Protein AF-A0A838V660-F1 (afdb_monomer_lite)

pLDDT: mean 83.89, std 18.85, range [39.12, 98.75]

Secondary structure (DSSP, 8-state):
--SSHHHHHHHHHGGGS----SSS--PPPTTEEEEEEE-HHHHHHHHHHHHHS--STTTEEEEEEEPPPSEETTEE-HHHHHHHHHHHHT-TTEEEEEE-SSSTHHHHHHHHHTTT-EEEE-S-HHHHHHHHHHHHHH--SS-HHHHHHHHH-

Sequence (153 aa):
MARAAALLALALLAAAVVVGGCGEDEGVSAGATVRVYVGASLCAGAKAELGASKSAGDEVRVRPVCLAETETGGRLDLATVGVNARRASEDSSSIAYVEAAGTANRFARPIVEEADIAFVKSSSGGAAMRQVLNAVAEAGSGSLRTSVRDTLE

Foldseek 3Di:
DPVVVVVVVVVVVVVPPDDPDPDDQLFQAFPEEAEEEEEQVAQVQLVVLCVVDPALDSGYHYDYDYAYHQADPNDGDLVSLVVSLVVLLPDPRYQEYEYEPDPSCVNSVVSNVVSLHAYHYDPHNNVSSVLQSVQQSPDDRHNSSNSSNVSRD

Structure (mmCIF, N/CA/C/O backbone):
data_AF-A0A838V660-F1
#
_entry.id   AF-A0A838V660-F1
#
loop_
_atom_site.group_PDB
_atom_site.id
_atom_site.type_symbol
_atom_site.label_atom_id
_atom_site.label_alt_id
_atom_site.label_comp_id
_atom_site.label_asym_id
_atom_site.label_entity_id
_atom_site.label_seq_id
_atom_site.pdbx_PDB_ins_code
_atom_site.Cartn_x
_atom_site.Cartn_y
_atom_site.Cartn_z
_atom_site.occupancy
_atom_site.B_iso_or_equiv
_atom_site.auth_seq_id
_atom_site.auth_comp_id
_atom_site.auth_asym_id
_atom_site.auth_atom_id
_atom_site.pdbx_PDB_model_num
ATOM 1 N N . MET A 1 1 ? 35.154 -52.848 -31.566 1.00 53.56 1 MET A N 1
ATOM 2 C CA . MET A 1 1 ? 34.878 -51.429 -31.891 1.00 53.56 1 MET A CA 1
ATOM 3 C C . MET A 1 1 ? 33.422 -51.036 -31.576 1.00 53.56 1 MET A C 1
ATOM 5 O O . MET A 1 1 ? 32.816 -50.310 -32.340 1.00 53.56 1 MET A O 1
ATOM 9 N N . ALA A 1 2 ? 32.847 -51.487 -30.450 1.00 51.12 2 ALA A N 1
ATOM 10 C CA . ALA A 1 2 ? 31.451 -51.183 -30.076 1.00 51.12 2 ALA A CA 1
ATOM 11 C C . ALA A 1 2 ? 31.324 -50.399 -28.753 1.00 51.12 2 ALA A C 1
ATOM 13 O O . ALA A 1 2 ? 30.233 -50.017 -28.356 1.00 51.12 2 ALA A O 1
ATOM 14 N N . ARG A 1 3 ? 32.444 -50.138 -28.062 1.00 46.41 3 ARG A N 1
ATOM 15 C CA . ARG A 1 3 ? 32.464 -49.423 -26.772 1.00 46.41 3 ARG A CA 1
ATOM 16 C C . ARG A 1 3 ? 32.693 -47.912 -26.898 1.00 46.41 3 ARG A C 1
ATOM 18 O O . ARG A 1 3 ? 32.434 -47.191 -25.948 1.00 46.41 3 ARG A O 1
ATOM 25 N N . ALA A 1 4 ? 33.133 -47.433 -28.063 1.00 46.44 4 ALA A N 1
ATOM 26 C CA . ALA A 1 4 ? 33.387 -46.009 -28.298 1.00 46.44 4 ALA A CA 1
ATOM 27 C C . ALA A 1 4 ? 32.117 -45.219 -28.676 1.00 46.44 4 ALA A C 1
ATOM 29 O O . ALA A 1 4 ? 32.047 -44.023 -28.427 1.00 46.44 4 ALA A O 1
ATOM 30 N N . ALA A 1 5 ? 31.093 -45.884 -29.225 1.00 46.47 5 ALA A N 1
ATOM 31 C CA . ALA A 1 5 ? 29.852 -45.226 -29.643 1.00 46.47 5 ALA A CA 1
ATOM 32 C C . ALA A 1 5 ? 28.901 -44.918 -28.469 1.00 46.47 5 ALA A C 1
ATOM 34 O O . ALA A 1 5 ? 28.131 -43.964 -28.533 1.00 46.47 5 ALA A O 1
ATOM 35 N N . ALA A 1 6 ? 28.977 -45.687 -27.377 1.00 46.03 6 ALA A N 1
ATOM 36 C CA . ALA A 1 6 ? 28.091 -45.512 -26.224 1.00 46.03 6 ALA A CA 1
ATOM 37 C C . ALA A 1 6 ? 28.424 -44.260 -25.389 1.00 46.03 6 ALA A C 1
ATOM 39 O O . ALA A 1 6 ? 27.531 -43.658 -24.801 1.00 46.03 6 ALA A O 1
ATOM 40 N N . LEU A 1 7 ? 29.693 -43.837 -25.366 1.00 45.56 7 LEU A N 1
ATOM 41 C CA . LEU A 1 7 ? 30.129 -42.667 -24.594 1.00 45.56 7 LEU A CA 1
ATOM 42 C C . LEU A 1 7 ? 29.819 -41.337 -25.298 1.00 45.56 7 LEU A C 1
ATOM 44 O O . LEU A 1 7 ? 29.615 -40.331 -24.625 1.00 45.56 7 LEU A O 1
ATOM 48 N N . LEU A 1 8 ? 29.713 -41.329 -26.632 1.00 46.62 8 LEU A N 1
ATOM 49 C CA . LEU A 1 8 ? 29.346 -40.125 -27.387 1.00 46.62 8 LEU A CA 1
ATOM 50 C C . LEU A 1 8 ? 27.840 -39.822 -27.327 1.00 46.62 8 LEU A C 1
ATOM 52 O O . LEU A 1 8 ? 27.453 -38.657 -27.323 1.00 46.62 8 LEU A O 1
ATOM 56 N N . ALA A 1 9 ? 26.992 -40.849 -27.223 1.00 47.66 9 ALA A N 1
ATOM 57 C CA . ALA A 1 9 ? 25.545 -40.661 -27.099 1.00 47.66 9 ALA A CA 1
ATOM 58 C C . ALA A 1 9 ? 25.139 -40.092 -25.725 1.00 47.66 9 ALA A C 1
ATOM 60 O O . ALA A 1 9 ? 24.198 -39.306 -25.640 1.00 47.66 9 ALA A O 1
ATOM 61 N N . LEU A 1 10 ? 25.874 -40.431 -24.657 1.00 45.88 10 LEU A N 1
ATOM 62 C CA . LEU A 1 10 ? 25.600 -39.917 -23.310 1.00 45.88 10 LEU A CA 1
ATOM 63 C C . LEU A 1 10 ? 26.037 -38.451 -23.134 1.00 45.88 10 LEU A C 1
ATOM 65 O O . LEU A 1 10 ? 25.401 -37.706 -22.394 1.00 45.88 10 LEU A O 1
ATOM 69 N N . ALA A 1 11 ? 27.079 -38.016 -23.852 1.00 50.22 11 ALA A N 1
ATOM 70 C CA . ALA A 1 11 ? 27.544 -36.628 -23.832 1.00 50.22 11 ALA A CA 1
ATOM 71 C C . ALA A 1 11 ? 26.588 -35.666 -24.567 1.00 50.22 11 ALA A C 1
ATOM 73 O O . ALA A 1 11 ? 26.451 -34.514 -24.166 1.00 50.22 11 ALA A O 1
ATOM 74 N N . LEU A 1 12 ? 25.881 -36.142 -25.599 1.00 46.62 12 LEU A N 1
ATOM 75 C CA . LEU A 1 12 ? 24.895 -35.340 -26.334 1.00 46.62 12 LEU A CA 1
ATOM 76 C C . LEU A 1 12 ? 23.561 -35.180 -25.586 1.00 46.62 12 LEU A C 1
ATOM 78 O O . LEU A 1 12 ? 22.895 -34.166 -25.774 1.00 46.62 12 LEU A O 1
ATOM 82 N N . LEU A 1 13 ? 23.184 -36.113 -24.699 1.00 45.00 13 LEU A N 1
ATOM 83 C CA . LEU A 1 13 ? 21.981 -35.961 -23.863 1.00 45.00 13 LEU A CA 1
ATOM 84 C C . LEU A 1 13 ? 22.177 -35.038 -22.648 1.00 45.00 13 LEU A C 1
ATOM 86 O O . LEU A 1 13 ? 21.198 -34.492 -22.146 1.00 45.00 13 LEU A O 1
ATOM 90 N N . ALA A 1 14 ? 23.413 -34.819 -22.192 1.00 47.59 14 ALA A N 1
ATOM 91 C CA . ALA A 1 14 ? 23.701 -33.883 -21.099 1.00 47.59 14 ALA A CA 1
ATOM 92 C C . ALA A 1 14 ? 23.695 -32.405 -21.544 1.00 47.59 14 ALA A C 1
ATOM 94 O O . ALA A 1 14 ? 23.638 -31.513 -20.702 1.00 47.59 14 ALA A O 1
ATOM 95 N N . ALA A 1 15 ? 23.710 -32.131 -22.853 1.00 45.84 15 ALA A N 1
ATOM 96 C CA . ALA A 1 15 ? 23.709 -30.772 -23.400 1.00 45.84 15 ALA A CA 1
ATOM 97 C C . ALA A 1 15 ? 22.306 -30.136 -23.511 1.00 45.84 15 ALA A C 1
ATOM 99 O O . ALA A 1 15 ? 22.198 -28.978 -23.900 1.00 45.84 15 ALA A O 1
ATOM 100 N N . ALA A 1 16 ? 21.233 -30.859 -23.167 1.00 47.75 16 ALA A N 1
ATOM 101 C CA . ALA A 1 16 ? 19.857 -30.353 -23.240 1.00 47.75 16 ALA A CA 1
ATOM 102 C C . ALA A 1 16 ? 19.324 -29.765 -21.915 1.00 47.75 16 ALA A C 1
ATOM 104 O O . ALA A 1 16 ? 18.144 -29.437 -21.827 1.00 47.75 16 ALA A O 1
ATOM 105 N N . VAL A 1 17 ? 20.167 -29.621 -20.883 1.00 51.72 17 VAL A N 1
ATOM 106 C CA . VAL A 1 17 ? 19.776 -29.076 -19.565 1.00 51.72 17 VAL A CA 1
ATOM 107 C C . VAL A 1 17 ? 20.438 -27.716 -19.310 1.00 51.72 17 VAL A C 1
ATOM 109 O O . VAL A 1 17 ? 21.016 -27.476 -18.261 1.00 51.72 17 VAL A O 1
ATOM 112 N N . VAL A 1 18 ? 20.406 -26.825 -20.300 1.00 52.84 18 VAL A N 1
ATOM 113 C CA . VAL A 1 18 ? 20.762 -25.398 -20.184 1.00 52.84 18 VAL A CA 1
ATOM 114 C C . VAL A 1 18 ? 19.959 -24.730 -21.314 1.00 52.84 18 VAL A C 1
ATOM 116 O O . VAL A 1 18 ? 20.223 -25.009 -22.473 1.00 52.84 18 VAL A O 1
ATOM 119 N N . VAL A 1 19 ? 18.846 -24.019 -21.130 1.00 48.81 19 VAL A N 1
ATOM 120 C CA . VAL A 1 19 ? 18.625 -22.794 -20.359 1.00 48.81 19 VAL A CA 1
ATOM 121 C C . VAL A 1 19 ? 17.140 -22.757 -19.974 1.00 48.81 19 VAL A C 1
ATOM 123 O O . VAL A 1 19 ? 16.266 -22.517 -20.802 1.00 48.81 19 VAL A O 1
ATOM 126 N N . GLY A 1 20 ? 16.856 -23.006 -18.706 1.00 44.19 20 GLY A N 1
ATOM 127 C CA . GLY A 1 20 ? 15.604 -22.636 -18.055 1.00 44.19 20 GLY A CA 1
ATOM 128 C C . GLY A 1 20 ? 15.972 -21.958 -16.749 1.00 44.19 20 GLY A C 1
ATOM 129 O O . GLY A 1 20 ? 15.617 -22.449 -15.683 1.00 44.19 20 GLY A O 1
ATOM 130 N N . GLY A 1 21 ? 16.813 -20.924 -16.839 1.00 39.12 21 GLY A N 1
ATOM 131 C CA . GLY A 1 21 ? 17.181 -20.098 -15.700 1.00 39.12 21 GLY A CA 1
ATOM 132 C C . GLY A 1 21 ? 15.936 -19.381 -15.198 1.00 39.12 21 GLY A C 1
ATOM 133 O O . GLY A 1 21 ? 15.535 -18.358 -15.740 1.00 39.12 21 GLY A O 1
ATOM 134 N N . CYS A 1 22 ? 15.288 -19.956 -14.188 1.00 56.78 22 CYS A N 1
ATOM 135 C CA . CYS A 1 22 ? 14.448 -19.201 -13.278 1.00 56.78 22 CYS A CA 1
ATOM 136 C C . CYS A 1 22 ? 15.375 -18.288 -12.474 1.00 56.78 22 CYS A C 1
ATOM 138 O O . CYS A 1 22 ? 15.999 -18.744 -11.521 1.00 56.78 22 CYS A O 1
ATOM 140 N N . GLY A 1 23 ? 15.459 -17.025 -12.880 1.00 51.97 23 GLY A N 1
ATOM 141 C CA . GLY A 1 23 ? 16.180 -15.989 -12.150 1.00 51.97 23 GLY A CA 1
ATOM 142 C C . GLY A 1 23 ? 17.396 -15.506 -12.913 1.00 51.97 23 GLY A C 1
ATOM 143 O O . GLY A 1 23 ? 18.441 -16.123 -12.825 1.00 51.97 23 GLY A O 1
ATOM 144 N N . GLU A 1 24 ? 17.212 -14.432 -13.673 1.00 47.50 24 GLU A N 1
ATOM 145 C CA . GLU A 1 24 ? 18.213 -13.417 -14.042 1.00 47.50 24 GLU A CA 1
ATOM 146 C C . GLU A 1 24 ? 17.545 -12.501 -15.072 1.00 47.50 24 GLU A C 1
ATOM 148 O O . GLU A 1 24 ? 17.931 -12.470 -16.224 1.00 47.50 24 GLU A O 1
ATOM 153 N N . ASP A 1 25 ? 16.443 -11.867 -14.664 1.00 46.12 25 ASP A N 1
ATOM 154 C CA . ASP A 1 25 ? 15.802 -10.718 -15.318 1.00 46.12 25 ASP A CA 1
ATOM 155 C C . ASP A 1 25 ? 14.621 -10.320 -14.414 1.00 46.12 25 ASP A C 1
ATOM 157 O O . ASP A 1 25 ? 13.451 -10.490 -14.750 1.00 46.12 25 ASP A O 1
ATOM 161 N N . GLU A 1 26 ? 14.901 -9.823 -13.204 1.00 53.16 26 GLU A N 1
ATOM 162 C CA . GLU A 1 26 ? 13.863 -9.234 -12.334 1.00 53.16 26 GLU A CA 1
ATOM 163 C C . GLU A 1 26 ? 13.451 -7.828 -12.813 1.00 53.16 26 GLU A C 1
ATOM 165 O O . GLU A 1 26 ? 13.052 -6.975 -12.026 1.00 53.16 26 GLU A O 1
ATOM 170 N N . GLY A 1 27 ? 13.560 -7.574 -14.118 1.00 54.44 27 GLY A N 1
ATOM 171 C CA . GLY A 1 27 ? 13.070 -6.366 -14.755 1.00 54.44 27 GLY A CA 1
ATOM 172 C C . GLY A 1 27 ? 11.562 -6.464 -14.952 1.00 54.44 27 GLY A C 1
ATOM 173 O O . GLY A 1 27 ? 11.035 -7.443 -15.487 1.00 54.44 27 GLY A O 1
ATOM 174 N N . VAL A 1 28 ? 10.836 -5.434 -14.532 1.00 59.38 28 VAL A N 1
ATOM 175 C CA . VAL A 1 28 ? 9.403 -5.346 -14.801 1.00 59.38 28 VAL A CA 1
ATOM 176 C C . VAL A 1 28 ? 9.204 -5.095 -16.291 1.00 59.38 28 VAL A C 1
ATOM 178 O O . VAL A 1 28 ? 9.668 -4.095 -16.827 1.00 59.38 28 VAL A O 1
ATOM 181 N N . SER A 1 29 ? 8.519 -6.011 -16.982 1.00 63.19 29 SER A N 1
ATOM 182 C CA . SER A 1 29 ? 8.224 -5.832 -18.406 1.00 63.19 29 SER A CA 1
ATOM 183 C C . SER A 1 29 ? 7.441 -4.539 -18.630 1.00 63.19 29 SER A C 1
ATOM 185 O O . SER A 1 29 ? 6.455 -4.289 -17.935 1.00 63.19 29 SER A O 1
ATOM 187 N N . ALA A 1 30 ? 7.832 -3.758 -19.637 1.00 66.25 30 ALA A N 1
ATOM 188 C CA . ALA A 1 30 ? 7.114 -2.547 -20.010 1.00 66.25 30 ALA A CA 1
ATOM 189 C C . ALA A 1 30 ? 5.603 -2.818 -20.177 1.00 66.25 30 ALA A C 1
ATOM 191 O O . ALA A 1 30 ? 5.179 -3.745 -20.870 1.00 66.25 30 ALA A O 1
ATOM 192 N N . GLY A 1 31 ? 4.780 -2.010 -19.513 1.00 74.12 31 GLY A N 1
ATOM 193 C CA . GLY A 1 31 ? 3.327 -2.137 -19.445 1.00 74.12 31 GLY A CA 1
ATOM 194 C C . GLY A 1 31 ? 2.798 -3.051 -18.333 1.00 74.12 31 GLY A C 1
ATOM 195 O O . GLY A 1 31 ? 1.572 -3.176 -18.210 1.00 74.12 31 GLY A O 1
ATOM 196 N N . ALA A 1 32 ? 3.659 -3.666 -17.515 1.00 85.00 32 ALA A N 1
ATOM 197 C CA . ALA A 1 32 ? 3.224 -4.496 -16.397 1.00 85.00 32 ALA A CA 1
ATOM 198 C C . ALA A 1 32 ? 2.369 -3.694 -15.416 1.00 85.00 32 ALA A C 1
ATOM 200 O O . ALA A 1 32 ? 2.566 -2.501 -15.195 1.00 85.00 32 ALA A O 1
ATOM 201 N N . THR A 1 33 ? 1.382 -4.362 -14.827 1.00 90.69 33 THR A N 1
ATOM 202 C CA . THR A 1 33 ? 0.521 -3.750 -13.819 1.00 90.69 33 THR A CA 1
ATOM 203 C C . THR A 1 33 ? 0.978 -4.176 -12.437 1.00 90.69 33 THR A C 1
ATOM 205 O O . THR A 1 33 ? 0.974 -5.368 -12.140 1.00 90.69 33 THR A O 1
ATOM 208 N N . VAL A 1 34 ? 1.294 -3.202 -11.592 1.00 93.50 34 VAL A N 1
ATOM 209 C CA . VAL A 1 34 ? 1.609 -3.406 -10.175 1.00 93.50 34 VAL A CA 1
ATOM 210 C C . VAL A 1 34 ? 0.510 -2.843 -9.293 1.00 93.50 34 VAL A C 1
ATOM 212 O O . VAL A 1 34 ? -0.242 -1.942 -9.685 1.00 93.50 34 VAL A O 1
ATOM 215 N N . ARG A 1 35 ? 0.380 -3.405 -8.096 1.00 97.25 35 ARG A N 1
ATOM 216 C CA . ARG A 1 35 ? -0.707 -3.104 -7.173 1.00 97.25 35 ARG A CA 1
ATOM 217 C C . ARG A 1 35 ? -0.195 -2.461 -5.900 1.00 97.25 35 ARG A C 1
ATOM 219 O O . ARG A 1 35 ? 0.824 -2.849 -5.338 1.00 97.25 35 ARG A O 1
ATOM 226 N N . VAL A 1 36 ? -0.974 -1.490 -5.445 1.00 98.00 36 VAL A N 1
ATOM 227 C CA . VAL A 1 36 ? -0.817 -0.840 -4.147 1.00 98.00 36 VAL A CA 1
ATOM 228 C C . VAL A 1 36 ? -2.078 -1.133 -3.359 1.00 98.00 36 VAL A C 1
ATOM 230 O O . VAL A 1 36 ? -3.168 -0.724 -3.761 1.00 98.00 36 VAL A O 1
ATOM 233 N N . TYR A 1 37 ? -1.957 -1.866 -2.263 1.00 98.62 37 TYR A N 1
ATOM 234 C CA . TYR A 1 37 ? -3.086 -2.154 -1.387 1.00 98.62 37 TYR A CA 1
ATOM 235 C C . TYR A 1 37 ? -3.280 -0.978 -0.436 1.00 98.62 37 TYR A C 1
ATOM 237 O O . TYR A 1 37 ? -2.336 -0.565 0.222 1.00 98.62 37 TYR A O 1
ATOM 245 N N . VAL A 1 38 ? -4.474 -0.389 -0.409 1.00 98.75 38 VAL A N 1
ATOM 246 C CA . VAL A 1 38 ? -4.732 0.871 0.302 1.00 98.75 38 VAL A CA 1
ATOM 247 C C . VAL A 1 38 ? -5.898 0.693 1.263 1.00 98.75 38 VAL A C 1
ATOM 249 O O . VAL A 1 38 ? -6.989 0.305 0.836 1.00 98.75 38 VAL A O 1
ATOM 252 N N . GLY A 1 39 ? -5.681 1.024 2.537 1.00 98.00 39 GLY A N 1
ATOM 253 C CA . GLY A 1 39 ? -6.717 1.084 3.566 1.00 98.00 39 GLY A CA 1
ATOM 254 C C . GLY A 1 39 ? -7.938 1.880 3.095 1.00 98.00 39 GLY A C 1
ATOM 255 O O . GLY A 1 39 ? -7.812 2.877 2.374 1.00 98.00 39 GLY A O 1
ATOM 256 N N . ALA A 1 40 ? -9.134 1.424 3.465 1.00 96.88 40 ALA A N 1
ATOM 257 C CA . ALA A 1 40 ? -10.399 1.943 2.937 1.00 96.88 40 ALA A CA 1
ATOM 258 C C . ALA A 1 40 ? -10.515 3.477 3.046 1.00 96.88 40 ALA A C 1
ATOM 260 O O . ALA A 1 40 ? -10.748 4.144 2.032 1.00 96.88 40 ALA A O 1
ATOM 261 N N . SER A 1 41 ? -10.243 4.036 4.228 1.00 95.75 41 SER A N 1
ATOM 262 C CA . SER A 1 41 ? -10.275 5.481 4.500 1.00 95.75 41 SER A CA 1
ATOM 263 C C . SER A 1 41 ? -9.313 6.318 3.644 1.00 95.75 41 SER A C 1
ATOM 265 O O . SER A 1 41 ? -9.568 7.497 3.392 1.00 95.75 41 SER A O 1
ATOM 267 N N . LEU A 1 42 ? -8.231 5.722 3.135 1.00 97.94 42 LEU A N 1
ATOM 268 C CA . LEU A 1 42 ? -7.233 6.392 2.297 1.00 97.94 42 LEU A CA 1
ATOM 269 C C . LEU A 1 42 ? -7.495 6.198 0.795 1.00 97.94 42 LEU A C 1
ATOM 271 O O . LEU A 1 42 ? -6.987 6.962 -0.032 1.00 97.94 42 LEU A O 1
ATOM 275 N N . CYS A 1 43 ? -8.299 5.204 0.410 1.00 98.25 43 CYS A N 1
ATOM 276 C CA . CYS A 1 43 ? -8.361 4.759 -0.979 1.00 98.25 43 CYS A CA 1
ATOM 277 C C . CYS A 1 43 ? -8.907 5.821 -1.946 1.00 98.25 43 CYS A C 1
ATOM 279 O O . CYS A 1 43 ? -8.440 5.923 -3.082 1.00 98.25 43 CYS A O 1
ATOM 281 N N . ALA A 1 44 ? -9.870 6.639 -1.512 1.00 98.12 44 ALA A N 1
ATOM 282 C CA . ALA A 1 44 ? -10.416 7.712 -2.344 1.00 98.12 44 ALA A CA 1
ATOM 283 C C . ALA A 1 44 ? -9.340 8.745 -2.721 1.00 98.12 44 ALA A C 1
ATOM 285 O O . ALA A 1 44 ? -9.194 9.082 -3.896 1.00 98.12 44 ALA A O 1
ATOM 286 N N . GLY A 1 45 ? -8.539 9.184 -1.744 1.00 98.00 45 GLY A N 1
ATOM 287 C CA . GLY A 1 45 ? -7.435 10.117 -1.973 1.00 98.00 45 GLY A CA 1
ATOM 288 C C . GLY A 1 45 ? -6.333 9.516 -2.847 1.00 98.00 45 GLY A C 1
ATOM 289 O O . GLY A 1 45 ? -5.836 10.185 -3.747 1.00 98.00 45 GLY A O 1
ATOM 290 N N . ALA A 1 46 ? -6.004 8.238 -2.641 1.00 97.75 46 ALA A N 1
ATOM 291 C CA . ALA A 1 46 ? -5.020 7.534 -3.462 1.00 97.75 46 ALA A CA 1
ATOM 292 C C . ALA A 1 46 ? -5.457 7.424 -4.934 1.00 97.75 46 ALA A C 1
ATOM 294 O O . ALA A 1 46 ? -4.667 7.676 -5.841 1.00 97.75 46 ALA A O 1
ATOM 295 N N . LYS A 1 47 ? -6.733 7.098 -5.188 1.00 97.44 47 LYS A N 1
ATOM 296 C CA . LYS A 1 47 ? -7.305 7.071 -6.545 1.00 97.44 47 LYS A CA 1
ATOM 297 C C . LYS A 1 47 ? -7.313 8.450 -7.200 1.00 97.44 47 LYS A C 1
ATOM 299 O O . LYS A 1 47 ? -7.023 8.546 -8.388 1.00 97.44 47 LYS A O 1
ATOM 304 N N . ALA A 1 48 ? -7.659 9.490 -6.440 1.00 96.81 48 ALA A N 1
ATOM 305 C CA . ALA A 1 48 ? -7.674 10.860 -6.939 1.00 96.81 48 ALA A CA 1
ATOM 306 C C . ALA A 1 48 ? -6.271 11.322 -7.353 1.00 96.81 48 ALA A C 1
ATOM 308 O O . ALA A 1 48 ? -6.117 11.858 -8.447 1.00 96.81 48 ALA A O 1
ATOM 309 N N . GLU A 1 49 ? -5.255 11.055 -6.526 1.00 96.25 49 GLU A N 1
ATOM 310 C CA . GLU A 1 49 ? -3.862 11.356 -6.873 1.00 96.25 49 GLU A CA 1
ATOM 311 C C . GLU A 1 49 ? -3.437 10.595 -8.128 1.00 96.25 49 GLU A C 1
ATOM 313 O O . GLU A 1 49 ? -2.972 11.225 -9.069 1.00 96.25 49 GLU A O 1
ATOM 318 N N . LEU A 1 50 ? -3.682 9.280 -8.204 1.00 93.56 50 LEU A N 1
ATOM 319 C CA . LEU A 1 50 ? -3.322 8.498 -9.390 1.00 93.56 50 LEU A CA 1
ATOM 320 C C . LEU A 1 50 ? -3.988 9.027 -10.673 1.00 93.56 50 LEU A C 1
ATOM 322 O O . LEU A 1 50 ? -3.372 9.006 -11.732 1.00 93.56 50 LEU A O 1
ATOM 326 N N . GLY A 1 51 ? -5.237 9.496 -10.593 1.00 92.3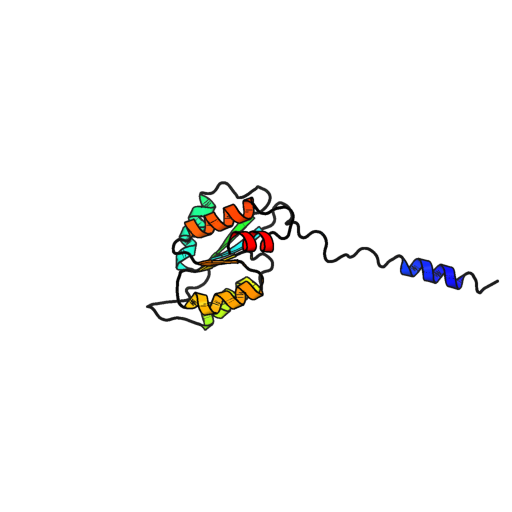8 51 GLY A N 1
ATOM 327 C CA . GLY A 1 51 ? -5.932 10.101 -11.733 1.00 92.38 51 GLY A CA 1
ATOM 328 C C . GLY A 1 51 ? -5.408 11.490 -12.118 1.00 92.38 51 GLY A C 1
ATOM 329 O O . GLY A 1 51 ? -5.546 11.890 -13.272 1.00 92.38 51 GLY A O 1
ATOM 330 N N . ALA A 1 52 ? -4.824 12.225 -11.168 1.00 90.56 52 ALA A N 1
ATOM 331 C CA . ALA A 1 52 ? -4.220 13.536 -11.398 1.00 90.56 52 ALA A CA 1
ATOM 332 C C . ALA A 1 52 ? -2.765 13.437 -11.882 1.00 90.56 52 ALA A C 1
ATOM 334 O O . ALA A 1 52 ? -2.297 14.303 -12.626 1.00 90.56 52 ALA A O 1
ATOM 335 N N . SER A 1 53 ? -2.043 12.394 -11.473 1.00 84.88 53 SER A N 1
ATOM 336 C CA . SER A 1 53 ? -0.691 12.121 -11.938 1.00 84.88 53 SER A CA 1
ATOM 337 C C . SER A 1 53 ? -0.714 11.741 -13.418 1.00 84.88 53 SER A C 1
ATOM 339 O O . SER A 1 53 ? -1.437 10.842 -13.845 1.00 84.88 53 SER A O 1
ATOM 341 N N . LYS A 1 54 ? 0.119 12.407 -14.222 1.00 67.94 54 LYS A N 1
ATOM 342 C CA . LYS A 1 54 ? 0.467 11.890 -15.549 1.00 67.94 54 LYS A CA 1
ATOM 343 C C . LYS A 1 54 ? 1.234 10.595 -15.294 1.00 67.94 54 LYS A C 1
ATOM 345 O O . LYS A 1 54 ? 2.242 10.654 -14.601 1.00 67.94 54 LYS A O 1
ATOM 350 N N . SER A 1 55 ? 0.678 9.471 -15.741 1.00 58.22 55 SER A N 1
ATOM 351 C CA . SER A 1 55 ? 1.121 8.091 -15.505 1.00 58.22 55 SER A CA 1
ATOM 352 C C . SER A 1 55 ? 2.609 7.965 -15.166 1.00 58.22 55 SER A C 1
ATOM 354 O O . SER A 1 55 ? 3.446 8.454 -15.923 1.00 58.22 55 SER A O 1
ATOM 356 N N . ALA A 1 56 ? 2.933 7.303 -14.051 1.00 57.38 56 ALA A N 1
ATOM 357 C CA . ALA A 1 56 ? 4.304 6.929 -13.713 1.00 57.38 56 ALA A CA 1
ATOM 358 C C . ALA A 1 56 ? 4.854 5.978 -14.788 1.00 57.38 56 ALA A C 1
ATOM 360 O O . ALA A 1 56 ? 4.675 4.776 -14.682 1.00 57.38 56 ALA A O 1
ATOM 361 N N . GLY A 1 57 ? 5.453 6.552 -15.835 1.00 53.34 57 GLY A N 1
ATOM 362 C CA . GLY A 1 57 ? 6.071 5.862 -16.964 1.00 53.34 57 GLY A CA 1
ATOM 363 C C . GLY A 1 57 ? 5.095 5.053 -17.823 1.00 53.34 57 GLY A C 1
ATOM 364 O O . GLY A 1 57 ? 4.248 4.311 -17.338 1.00 53.34 57 GLY A O 1
ATOM 365 N N . ASP A 1 58 ? 5.261 5.096 -19.141 1.00 62.12 58 ASP A N 1
ATOM 366 C CA . ASP A 1 58 ? 4.600 4.134 -20.040 1.00 62.12 58 ASP A CA 1
ATOM 367 C C . ASP A 1 58 ? 5.038 2.670 -19.768 1.00 62.12 58 ASP A C 1
ATOM 369 O O . ASP A 1 58 ? 4.474 1.718 -20.311 1.00 62.12 58 ASP A O 1
ATOM 373 N N . GLU A 1 59 ? 6.020 2.498 -18.879 1.00 73.94 59 GLU A N 1
ATOM 374 C CA . GLU A 1 59 ? 6.686 1.257 -18.512 1.00 73.94 59 GLU A CA 1
ATOM 375 C C . GLU A 1 59 ? 5.988 0.480 -17.381 1.00 73.94 59 GLU A C 1
ATOM 377 O O . GLU A 1 59 ? 5.989 -0.746 -17.425 1.00 73.94 59 GLU A O 1
ATOM 382 N N . VAL A 1 60 ? 5.313 1.124 -16.416 1.00 84.31 60 VAL A N 1
ATOM 383 C CA . VAL A 1 60 ? 4.644 0.409 -15.308 1.00 84.31 60 VAL A CA 1
ATOM 384 C C . VAL A 1 60 ? 3.302 1.045 -14.941 1.00 84.31 60 VAL A C 1
ATOM 386 O O . VAL A 1 60 ? 3.185 2.219 -14.615 1.00 84.31 60 VAL A O 1
ATOM 389 N N . ARG A 1 61 ? 2.238 0.241 -14.924 1.00 89.75 61 ARG A N 1
ATOM 390 C CA . ARG A 1 61 ? 0.884 0.683 -14.569 1.00 89.75 61 ARG A CA 1
ATOM 391 C C . ARG A 1 61 ? 0.603 0.424 -13.095 1.00 89.75 61 ARG A C 1
ATOM 393 O O . ARG A 1 61 ? 0.319 -0.705 -12.702 1.00 89.75 61 ARG A O 1
ATOM 400 N N . VAL A 1 62 ? 0.588 1.475 -12.288 1.00 92.75 62 VAL A N 1
ATOM 401 C CA . VAL A 1 62 ? 0.205 1.382 -10.871 1.00 92.75 62 VAL A CA 1
ATOM 402 C C . VAL A 1 62 ? -1.320 1.336 -10.728 1.00 92.75 62 VAL A C 1
ATOM 404 O O . VAL A 1 62 ? -2.038 2.121 -11.350 1.00 92.75 62 VAL A O 1
ATOM 407 N N . ARG A 1 63 ? -1.846 0.419 -9.904 1.00 95.50 63 ARG A N 1
ATOM 408 C CA . ARG A 1 63 ? -3.281 0.326 -9.581 1.00 95.50 63 ARG A CA 1
ATOM 409 C C . ARG A 1 63 ? -3.536 0.210 -8.074 1.00 95.50 63 ARG A C 1
ATOM 411 O O . ARG A 1 63 ? -3.044 -0.732 -7.455 1.00 95.50 63 ARG A O 1
ATOM 418 N N . PRO A 1 64 ? -4.375 1.079 -7.481 1.00 97.12 64 PRO A N 1
ATOM 419 C CA . PRO A 1 64 ? -4.793 0.927 -6.099 1.00 97.12 64 PRO A CA 1
ATOM 420 C C . PRO A 1 64 ? -5.847 -0.177 -5.965 1.00 97.12 64 PRO A C 1
ATOM 422 O O . PRO A 1 64 ? -6.837 -0.206 -6.704 1.00 97.12 64 PRO A O 1
ATOM 425 N N . VAL A 1 65 ? -5.675 -1.038 -4.968 1.00 98.50 65 VAL A N 1
ATOM 426 C CA . VAL A 1 65 ? -6.682 -1.989 -4.494 1.00 98.50 65 VAL A CA 1
ATOM 427 C C . VAL A 1 65 ? -7.196 -1.487 -3.151 1.00 98.50 65 VAL A C 1
ATOM 429 O O . VAL A 1 65 ? -6.458 -1.480 -2.170 1.00 98.50 65 VAL A O 1
ATOM 432 N N . CYS A 1 66 ? -8.458 -1.054 -3.101 1.00 98.38 66 CYS A N 1
ATOM 433 C CA . CYS A 1 66 ? -9.064 -0.649 -1.833 1.00 98.38 66 CYS A CA 1
ATOM 434 C C . CYS A 1 66 ? -9.309 -1.877 -0.957 1.00 98.38 66 CYS A C 1
ATOM 436 O O . CYS A 1 66 ? -9.949 -2.839 -1.393 1.00 98.38 66 CYS A O 1
ATOM 438 N N . LEU A 1 67 ? -8.824 -1.808 0.271 1.00 98.12 67 LEU A N 1
ATOM 439 C CA . LEU A 1 67 ? -9.033 -2.802 1.309 1.00 98.12 67 LEU A CA 1
ATOM 440 C C . LEU A 1 67 ? -10.358 -2.573 2.038 1.00 98.12 67 LEU A C 1
ATOM 442 O O . LEU A 1 67 ? -11.005 -1.544 1.857 1.00 98.12 67 LEU A O 1
ATOM 446 N N . ALA A 1 68 ? -10.762 -3.543 2.856 1.00 97.25 68 ALA A N 1
ATOM 447 C CA . ALA A 1 68 ? -11.855 -3.354 3.805 1.00 97.25 68 ALA A CA 1
ATOM 448 C C . ALA A 1 68 ? -11.388 -2.520 5.013 1.00 97.25 68 ALA A C 1
ATOM 450 O O . ALA A 1 68 ? -10.208 -2.555 5.361 1.00 97.25 68 ALA A O 1
ATOM 451 N N . GLU A 1 69 ? -12.310 -1.795 5.652 1.00 94.56 69 GLU A N 1
ATOM 452 C CA . GLU A 1 69 ? -12.039 -1.058 6.896 1.00 94.56 69 GLU A CA 1
ATOM 453 C C . GLU A 1 69 ? -11.616 -2.017 8.016 1.00 94.56 69 GLU A C 1
ATOM 455 O O . GLU A 1 69 ? -12.324 -2.972 8.328 1.00 94.56 69 GLU A O 1
ATOM 460 N N . THR A 1 70 ? -10.467 -1.751 8.633 1.00 92.69 70 THR A N 1
ATOM 461 C CA . THR A 1 70 ? -9.914 -2.563 9.729 1.00 92.69 70 THR A CA 1
ATOM 462 C C . THR A 1 70 ? -10.285 -2.031 11.107 1.00 92.69 70 THR A C 1
ATOM 464 O O . THR A 1 70 ? -10.131 -2.733 12.106 1.00 92.69 70 THR A O 1
ATOM 467 N N . GLU A 1 71 ? -10.748 -0.783 11.182 1.00 87.88 71 GLU A N 1
ATOM 468 C CA . GLU A 1 71 ? -11.181 -0.141 12.416 1.00 87.88 71 GLU A CA 1
ATOM 469 C C . GLU A 1 71 ? -12.533 0.546 12.187 1.00 87.88 71 GLU A C 1
ATOM 471 O O . GLU A 1 71 ? -12.722 1.302 11.241 1.00 87.88 71 GLU A O 1
ATOM 476 N N . THR A 1 72 ? -13.516 0.283 13.047 1.00 82.94 72 THR A N 1
ATOM 477 C CA . THR A 1 72 ? -14.837 0.931 12.975 1.00 82.94 72 THR A CA 1
ATOM 478 C C . THR A 1 72 ? -15.288 1.312 14.376 1.00 82.94 72 THR A C 1
ATOM 480 O O . THR A 1 72 ? -15.294 0.484 15.285 1.00 82.94 72 THR A O 1
ATOM 483 N N . GLY A 1 73 ? -15.633 2.588 14.580 1.00 81.94 73 GLY A N 1
ATOM 484 C CA . GLY A 1 73 ? -16.029 3.094 15.900 1.00 81.94 73 GLY A CA 1
ATOM 485 C C . GLY A 1 73 ? -14.952 2.903 16.978 1.00 81.94 73 GLY A C 1
ATOM 486 O O . GLY A 1 73 ? -15.282 2.622 18.126 1.00 81.94 73 GLY A O 1
ATOM 487 N N . GLY A 1 74 ? -13.669 2.974 16.598 1.00 82.44 74 GLY A N 1
ATOM 488 C CA . GLY A 1 74 ? -12.527 2.764 17.497 1.00 82.44 74 GLY A CA 1
ATOM 489 C C . GLY A 1 74 ? -12.259 1.302 17.872 1.00 82.44 74 GLY A C 1
ATOM 490 O O . GLY A 1 74 ? -11.392 1.033 18.700 1.00 82.44 74 GLY A O 1
ATOM 491 N N . ARG A 1 75 ? -12.991 0.346 17.287 1.00 90.50 75 ARG A N 1
ATOM 492 C CA . ARG A 1 75 ? -12.763 -1.087 17.494 1.00 90.50 75 ARG A CA 1
ATOM 493 C C . ARG A 1 75 ? -11.969 -1.663 16.335 1.00 90.50 75 ARG A C 1
ATOM 495 O O . ARG A 1 75 ? -12.382 -1.540 15.186 1.00 90.50 75 ARG A O 1
ATOM 502 N N . LEU A 1 76 ? -10.869 -2.325 16.673 1.00 94.88 76 LEU A N 1
ATOM 503 C CA . LEU A 1 76 ? -10.023 -3.055 15.740 1.00 94.88 76 LEU A CA 1
ATOM 504 C C . LEU A 1 76 ? -10.636 -4.414 15.385 1.00 94.88 76 LEU A C 1
ATOM 506 O O . LEU A 1 76 ? -10.985 -5.187 16.280 1.00 94.88 76 LEU A O 1
ATOM 510 N N . ASP A 1 77 ? -10.700 -4.721 14.092 1.00 96.31 77 ASP A N 1
ATOM 511 C CA . ASP A 1 77 ? -11.044 -6.040 13.567 1.00 96.31 77 ASP A CA 1
ATOM 512 C C . ASP A 1 77 ? -9.784 -6.763 13.068 1.00 96.31 77 ASP A C 1
ATOM 514 O O . ASP A 1 77 ? -9.328 -6.588 11.937 1.00 96.31 77 ASP A O 1
ATOM 518 N N . LEU A 1 78 ? -9.223 -7.610 13.933 1.00 96.50 78 LEU A N 1
ATOM 519 C CA . LEU A 1 78 ? -8.017 -8.385 13.633 1.00 96.50 78 LEU A CA 1
ATOM 520 C C . LEU A 1 78 ? -8.209 -9.387 12.489 1.00 96.50 78 LEU A C 1
ATOM 522 O O . LEU A 1 78 ? -7.245 -9.675 11.778 1.00 96.50 78 LEU A O 1
ATOM 526 N N . ALA A 1 79 ? -9.422 -9.916 12.303 1.00 97.31 79 ALA A N 1
ATOM 527 C CA . ALA A 1 79 ? -9.689 -10.850 11.215 1.00 97.31 79 ALA A CA 1
ATOM 528 C C . ALA A 1 79 ? -9.585 -10.122 9.872 1.00 97.31 79 ALA A C 1
ATOM 530 O O . ALA A 1 79 ? -8.899 -10.594 8.964 1.00 97.31 79 ALA A O 1
ATOM 531 N N . THR A 1 80 ? -10.177 -8.929 9.783 1.00 97.88 80 THR A N 1
ATOM 532 C CA . THR A 1 80 ? -10.081 -8.085 8.588 1.00 97.88 80 THR A CA 1
ATOM 533 C C . THR A 1 80 ? -8.647 -7.615 8.332 1.00 97.88 80 THR A C 1
ATOM 535 O O . THR A 1 80 ? -8.190 -7.684 7.191 1.00 97.88 80 THR A O 1
ATOM 538 N N . VAL A 1 81 ? -7.888 -7.238 9.373 1.00 97.94 81 VAL A N 1
ATOM 539 C CA . VAL A 1 81 ? -6.453 -6.913 9.230 1.00 97.94 81 VAL A CA 1
ATOM 540 C C . VAL A 1 81 ? -5.673 -8.078 8.617 1.00 97.94 81 VAL A C 1
ATOM 542 O O . VAL A 1 81 ? -4.942 -7.886 7.647 1.00 97.94 81 VAL A O 1
ATOM 545 N N . GLY A 1 82 ? -5.849 -9.291 9.151 1.00 97.88 82 GLY A N 1
ATOM 546 C CA . GLY A 1 82 ? -5.157 -10.479 8.653 1.00 97.88 82 GLY A CA 1
ATOM 547 C C . GLY A 1 82 ? -5.525 -10.819 7.208 1.00 97.88 82 GLY A C 1
ATOM 548 O O . GLY A 1 82 ? -4.640 -11.108 6.406 1.00 97.88 82 GLY A O 1
ATOM 549 N N . VAL A 1 83 ? -6.811 -10.736 6.850 1.00 98.38 83 VAL A N 1
ATOM 550 C CA . VAL A 1 83 ? -7.288 -10.970 5.474 1.00 98.38 83 VAL A CA 1
ATOM 551 C C . VAL A 1 83 ? -6.706 -9.944 4.502 1.00 98.38 83 VAL A C 1
ATOM 553 O O . VAL A 1 83 ? -6.222 -10.325 3.436 1.00 98.38 83 VAL A O 1
ATOM 556 N N . ASN A 1 84 ? -6.720 -8.660 4.866 1.00 98.31 84 ASN A N 1
ATOM 557 C CA . ASN A 1 84 ? -6.172 -7.588 4.039 1.00 98.31 84 ASN A CA 1
ATOM 558 C C . ASN A 1 84 ? -4.666 -7.772 3.800 1.00 98.31 84 ASN A C 1
ATOM 560 O O . ASN A 1 84 ? -4.223 -7.736 2.652 1.00 98.31 84 ASN A O 1
ATOM 564 N N . ALA A 1 85 ? -3.894 -8.008 4.866 1.00 98.25 85 ALA A N 1
ATOM 565 C CA . ALA A 1 85 ? -2.449 -8.195 4.777 1.00 98.25 85 ALA A CA 1
ATOM 566 C C . ALA A 1 85 ? -2.091 -9.451 3.972 1.00 98.25 85 ALA A C 1
ATOM 568 O O . ALA A 1 85 ? -1.302 -9.378 3.035 1.00 98.25 85 ALA A O 1
ATOM 569 N N . ARG A 1 86 ? -2.746 -10.585 4.253 1.00 98.12 86 ARG A N 1
ATOM 570 C CA . ARG A 1 86 ? -2.528 -11.842 3.525 1.00 98.12 86 ARG A CA 1
ATOM 571 C C . ARG A 1 86 ? -2.826 -11.705 2.035 1.00 98.12 86 ARG A C 1
ATOM 573 O O . ARG A 1 86 ? -2.046 -12.177 1.218 1.00 98.12 86 ARG A O 1
ATOM 580 N N . ARG A 1 87 ? -3.917 -11.021 1.677 1.00 98.31 87 ARG A N 1
ATOM 581 C CA . ARG A 1 87 ? -4.258 -10.753 0.276 1.00 98.31 87 ARG A CA 1
ATOM 582 C C . ARG A 1 87 ? -3.167 -9.953 -0.436 1.00 98.31 87 ARG A C 1
ATOM 584 O O . ARG A 1 87 ? -2.903 -10.224 -1.601 1.00 98.31 87 ARG A O 1
ATOM 591 N N . ALA A 1 88 ? -2.563 -8.976 0.242 1.00 97.94 88 ALA A N 1
ATOM 592 C CA . ALA A 1 88 ? -1.452 -8.217 -0.318 1.00 97.94 88 ALA A CA 1
ATOM 593 C C . ALA A 1 88 ? -0.194 -9.086 -0.474 1.00 97.94 88 ALA A C 1
ATOM 595 O O . ALA A 1 88 ? 0.419 -9.054 -1.536 1.00 97.94 88 ALA A O 1
ATOM 596 N N . SER A 1 89 ? 0.152 -9.888 0.538 1.00 98.19 89 SER A N 1
ATOM 597 C CA . SER A 1 89 ? 1.322 -10.782 0.528 1.00 98.19 89 SER A CA 1
ATOM 598 C C . SER A 1 89 ? 1.230 -11.906 -0.509 1.00 98.19 89 SER A C 1
ATOM 600 O O . SER A 1 89 ? 2.233 -12.276 -1.109 1.00 98.19 89 SER A O 1
ATOM 602 N N . GLU A 1 90 ? 0.035 -12.444 -0.759 1.00 97.62 90 GLU A N 1
ATOM 603 C CA . GLU A 1 90 ? -0.193 -13.487 -1.773 1.00 97.62 90 GLU A CA 1
ATOM 604 C C . GLU A 1 90 ? -0.240 -12.928 -3.211 1.00 97.62 90 GLU A C 1
ATOM 606 O O . GLU A 1 90 ? -0.254 -13.689 -4.180 1.00 97.62 90 GLU A O 1
ATOM 611 N N . ASP A 1 91 ? -0.255 -11.603 -3.377 1.00 96.81 91 ASP A N 1
ATOM 612 C CA . ASP A 1 91 ? -0.285 -10.949 -4.680 1.00 96.81 91 ASP A CA 1
ATOM 613 C C . ASP A 1 91 ? 1.132 -10.656 -5.190 1.00 96.81 91 ASP A C 1
ATOM 615 O O . ASP A 1 91 ? 1.801 -9.710 -4.768 1.00 96.81 91 ASP A O 1
ATOM 619 N N . SER A 1 92 ? 1.574 -11.433 -6.179 1.00 94.44 92 SER A N 1
ATOM 620 C CA . SER A 1 92 ? 2.897 -11.284 -6.798 1.00 94.44 92 SER A CA 1
ATOM 621 C C . SER A 1 92 ? 3.125 -9.935 -7.492 1.00 94.44 92 SER A C 1
ATOM 623 O O . SER A 1 92 ? 4.268 -9.590 -7.766 1.00 94.44 92 SER A O 1
ATOM 625 N N . SER A 1 93 ? 2.074 -9.152 -7.749 1.00 94.88 93 SER A N 1
ATOM 626 C CA . SER A 1 93 ? 2.175 -7.797 -8.308 1.00 94.88 93 SER A CA 1
ATOM 627 C C . SER A 1 93 ? 2.111 -6.691 -7.250 1.00 94.88 93 SER A C 1
ATOM 629 O O . SER A 1 93 ? 2.194 -5.511 -7.594 1.00 94.88 93 SER A O 1
ATOM 631 N N . SER A 1 94 ? 1.939 -7.045 -5.972 1.00 97.00 94 SER A N 1
ATOM 632 C CA . SER A 1 94 ? 1.928 -6.089 -4.866 1.00 97.00 94 SER A CA 1
ATOM 633 C C . SER A 1 94 ? 3.317 -5.500 -4.647 1.00 97.00 94 SER A C 1
ATOM 635 O O . SER A 1 94 ? 4.298 -6.244 -4.572 1.00 97.00 94 SER A O 1
ATOM 637 N N . ILE A 1 95 ? 3.390 -4.173 -4.544 1.00 96.00 95 ILE A N 1
ATOM 638 C CA . ILE A 1 95 ? 4.639 -3.437 -4.284 1.00 96.00 95 ILE A CA 1
ATOM 639 C C . ILE A 1 95 ? 4.575 -2.575 -3.021 1.00 96.00 95 ILE A C 1
ATOM 641 O O . ILE A 1 95 ? 5.612 -2.240 -2.462 1.00 96.00 95 ILE A O 1
ATOM 645 N N . ALA A 1 96 ? 3.373 -2.223 -2.556 1.00 98.06 96 ALA A N 1
ATOM 646 C CA . ALA A 1 96 ? 3.196 -1.417 -1.354 1.00 98.06 96 ALA A CA 1
ATOM 647 C C . ALA A 1 96 ? 1.846 -1.691 -0.675 1.00 98.06 96 ALA A C 1
ATOM 649 O O . ALA A 1 96 ? 0.830 -1.946 -1.335 1.00 98.06 96 ALA A O 1
ATOM 650 N N . TYR A 1 97 ? 1.841 -1.571 0.650 1.00 98.56 97 TYR A N 1
ATOM 651 C CA . TYR A 1 97 ? 0.672 -1.609 1.519 1.00 98.56 97 TYR A CA 1
ATOM 652 C C . TYR A 1 97 ? 0.564 -0.271 2.258 1.00 98.56 97 TYR A C 1
ATOM 654 O O . TYR A 1 97 ? 1.425 0.083 3.060 1.00 98.56 97 TYR A O 1
ATOM 662 N N . VAL A 1 98 ? -0.490 0.491 1.980 1.00 98.31 98 VAL A N 1
ATOM 663 C CA . VAL A 1 98 ? -0.736 1.824 2.535 1.00 98.31 98 VAL A CA 1
ATOM 664 C C . VAL A 1 98 ? -1.833 1.734 3.587 1.00 98.31 98 VAL A C 1
ATOM 666 O O . VAL A 1 98 ? -2.963 1.371 3.266 1.00 98.31 98 VAL A O 1
ATOM 669 N N . GLU A 1 99 ? -1.533 2.140 4.816 1.00 97.50 99 GLU A N 1
ATOM 670 C CA . GLU A 1 99 ? -2.486 2.109 5.929 1.00 97.50 99 GLU A CA 1
ATOM 671 C C . GLU A 1 99 ? -2.522 3.432 6.686 1.00 97.50 99 GLU A C 1
ATOM 673 O O . GLU A 1 99 ? -1.506 4.130 6.817 1.00 97.50 99 GLU A O 1
ATOM 678 N N . ALA A 1 100 ? -3.696 3.755 7.230 1.00 95.81 100 ALA A N 1
ATOM 679 C CA . ALA A 1 100 ? -3.819 4.860 8.169 1.00 95.81 100 ALA A CA 1
ATOM 680 C C . ALA A 1 100 ? -2.943 4.612 9.407 1.00 95.81 100 ALA A C 1
ATOM 682 O O . ALA A 1 100 ? -2.602 3.478 9.736 1.00 95.81 100 ALA A O 1
ATOM 683 N N . ALA A 1 101 ? -2.544 5.665 10.118 1.00 92.88 101 ALA A N 1
ATOM 684 C CA . ALA A 1 101 ? -1.895 5.476 11.412 1.00 92.88 101 ALA A CA 1
ATOM 685 C C . ALA A 1 101 ? -2.922 4.946 12.427 1.00 92.88 101 ALA A C 1
ATOM 687 O O . ALA A 1 101 ? -3.870 5.651 12.762 1.00 92.88 101 ALA A O 1
ATOM 688 N N . GLY A 1 102 ? -2.718 3.730 12.932 1.00 92.19 102 GLY A N 1
ATOM 689 C CA . GLY A 1 102 ? -3.642 3.106 13.873 1.00 92.19 102 GLY A CA 1
ATOM 690 C C . GLY A 1 102 ? -3.072 1.868 14.557 1.00 92.19 102 GLY A C 1
ATOM 691 O O . GLY A 1 102 ? -1.877 1.561 14.471 1.00 92.19 102 GLY A O 1
ATOM 692 N N . THR A 1 103 ? -3.943 1.148 15.264 1.00 93.31 103 THR A N 1
ATOM 693 C CA . THR A 1 103 ? -3.546 -0.085 15.954 1.00 93.31 103 THR A CA 1
ATOM 694 C C . THR A 1 103 ? -3.383 -1.223 14.952 1.00 93.31 103 THR A C 1
ATOM 696 O O . THR A 1 103 ? -2.532 -2.081 15.160 1.00 93.31 103 THR A O 1
ATOM 699 N N . ALA A 1 104 ? -4.121 -1.212 13.838 1.00 94.25 104 ALA A N 1
ATOM 700 C CA . ALA A 1 104 ? -3.988 -2.184 12.749 1.00 94.25 104 ALA A CA 1
ATOM 701 C C . ALA A 1 104 ? -2.541 -2.360 12.242 1.00 94.25 104 ALA A C 1
ATOM 703 O O . ALA A 1 104 ? -2.120 -3.483 11.954 1.00 94.25 104 ALA A O 1
ATOM 704 N N . ASN A 1 105 ? -1.742 -1.287 12.215 1.00 95.44 105 ASN A N 1
ATOM 705 C CA . ASN A 1 105 ? -0.387 -1.285 11.656 1.00 95.44 105 ASN A CA 1
ATOM 706 C C . ASN A 1 105 ? 0.524 -2.307 12.344 1.00 95.44 105 ASN A C 1
ATOM 708 O O . ASN A 1 105 ? 1.296 -2.975 11.670 1.00 95.44 105 ASN A O 1
ATOM 712 N N . ARG A 1 106 ? 0.415 -2.489 13.670 1.00 96.50 106 ARG A N 1
ATOM 713 C CA . ARG A 1 106 ? 1.273 -3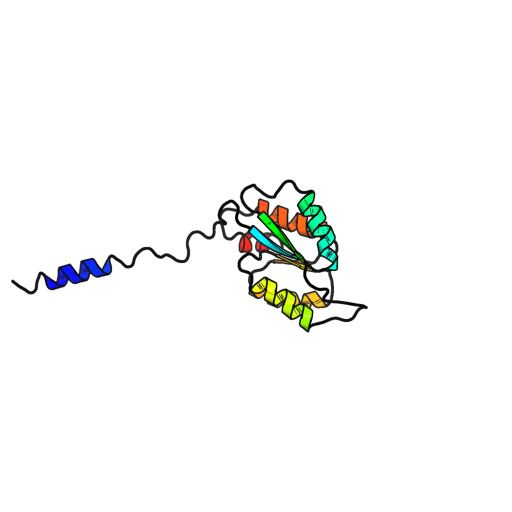.440 14.408 1.00 96.50 106 ARG A CA 1
ATOM 714 C C . ARG A 1 106 ? 1.029 -4.904 14.025 1.00 96.50 106 ARG A C 1
ATOM 716 O O . ARG A 1 106 ? 1.859 -5.747 14.344 1.00 96.50 106 ARG A O 1
ATOM 723 N N . PHE A 1 107 ? -0.127 -5.197 13.429 1.00 97.25 107 PHE A N 1
ATOM 724 C CA . PHE A 1 107 ? -0.541 -6.542 13.040 1.00 97.25 107 PHE A CA 1
ATOM 725 C C . PHE A 1 107 ? -0.377 -6.764 11.535 1.00 97.25 107 PHE A C 1
ATOM 727 O O . PHE A 1 107 ? 0.078 -7.828 11.137 1.00 97.25 107 PHE A O 1
ATOM 734 N N . ALA A 1 108 ? -0.697 -5.761 10.709 1.00 97.62 108 ALA A N 1
ATOM 735 C CA . ALA A 1 108 ? -0.535 -5.841 9.258 1.00 97.62 108 ALA A CA 1
ATOM 736 C C . ALA A 1 108 ? 0.937 -5.805 8.832 1.00 97.62 108 ALA A C 1
ATOM 738 O O . ALA A 1 108 ? 1.361 -6.610 8.008 1.00 97.62 108 ALA A O 1
ATOM 739 N N . ARG A 1 109 ? 1.717 -4.883 9.413 1.00 97.88 109 ARG A N 1
ATOM 740 C CA . ARG A 1 109 ? 3.096 -4.601 9.009 1.00 97.88 109 ARG A CA 1
ATOM 741 C C . ARG A 1 109 ? 4.002 -5.842 8.954 1.00 97.88 109 ARG A C 1
ATOM 743 O O . ARG A 1 109 ? 4.523 -6.093 7.877 1.00 97.88 109 ARG A O 1
ATOM 750 N N . PRO A 1 110 ? 4.133 -6.668 10.014 1.00 98.12 110 PRO A N 1
ATOM 751 C CA . PRO A 1 110 ? 5.023 -7.830 9.950 1.00 98.12 110 PRO A CA 1
ATOM 752 C C . PRO A 1 110 ? 4.619 -8.854 8.878 1.00 98.12 110 PRO A C 1
ATOM 754 O O . PRO A 1 110 ? 5.470 -9.575 8.382 1.00 98.12 110 PRO A O 1
ATOM 757 N N . ILE A 1 111 ? 3.337 -8.929 8.502 1.00 98.06 111 ILE A N 1
ATOM 758 C CA . ILE A 1 111 ? 2.856 -9.875 7.481 1.00 98.06 111 ILE A CA 1
ATOM 759 C C . ILE A 1 111 ? 3.269 -9.426 6.074 1.00 98.06 111 ILE A C 1
ATOM 761 O O . ILE A 1 111 ? 3.576 -10.261 5.224 1.00 98.06 111 ILE A O 1
ATOM 765 N N . VAL A 1 112 ? 3.231 -8.118 5.808 1.00 97.75 112 VAL A N 1
ATOM 766 C CA . VAL A 1 112 ? 3.576 -7.581 4.486 1.00 97.75 112 VAL A CA 1
ATOM 767 C C . VAL A 1 112 ? 5.080 -7.357 4.336 1.00 97.75 112 VAL A C 1
ATOM 769 O O . VAL A 1 112 ? 5.607 -7.612 3.260 1.00 97.75 112 VAL A O 1
ATOM 772 N N . GLU A 1 113 ? 5.783 -6.996 5.414 1.00 96.00 113 GLU A N 1
ATOM 773 C CA . GLU A 1 113 ? 7.250 -6.896 5.427 1.00 96.00 113 GLU A CA 1
ATOM 774 C C . GLU A 1 113 ? 7.909 -8.263 5.177 1.00 96.00 113 GLU A C 1
ATOM 776 O O . GLU A 1 113 ? 8.835 -8.347 4.377 1.00 96.00 113 GLU A O 1
ATOM 781 N N . GLU A 1 114 ? 7.385 -9.349 5.765 1.00 96.94 114 GLU A N 1
ATOM 782 C CA . GLU A 1 114 ? 7.842 -10.728 5.493 1.00 96.94 114 GLU A CA 1
ATOM 783 C C . GLU A 1 114 ? 7.655 -11.136 4.019 1.00 96.94 114 GLU A C 1
ATOM 785 O O . GLU A 1 114 ? 8.331 -12.031 3.523 1.00 96.94 114 GLU A O 1
ATOM 790 N N . ALA A 1 115 ? 6.738 -10.479 3.302 1.00 95.56 115 ALA A N 1
ATOM 791 C CA . ALA A 1 115 ? 6.507 -10.681 1.872 1.00 95.56 115 ALA A CA 1
ATOM 792 C C . ALA A 1 115 ? 7.271 -9.675 0.986 1.00 95.56 115 ALA A C 1
ATOM 794 O O . ALA A 1 115 ? 6.952 -9.535 -0.199 1.00 95.56 115 ALA A O 1
ATOM 795 N N . ASP A 1 116 ? 8.238 -8.952 1.561 1.00 95.75 116 ASP A N 1
ATOM 796 C CA . ASP A 1 116 ? 9.023 -7.893 0.920 1.00 95.75 116 ASP A CA 1
ATOM 797 C C . ASP A 1 116 ? 8.167 -6.740 0.352 1.00 95.75 116 ASP A C 1
ATOM 799 O O . ASP A 1 116 ? 8.540 -6.093 -0.626 1.00 95.75 116 ASP A O 1
ATOM 803 N N . ILE A 1 117 ? 6.997 -6.470 0.939 1.00 96.75 117 ILE A N 1
ATOM 804 C CA . ILE A 1 117 ? 6.100 -5.387 0.515 1.00 96.75 117 ILE A CA 1
ATOM 805 C C . ILE A 1 117 ? 6.298 -4.175 1.426 1.00 96.75 117 ILE A C 1
ATOM 807 O O . ILE A 1 117 ? 6.107 -4.267 2.638 1.00 96.75 117 ILE A O 1
ATOM 811 N N . ALA A 1 118 ? 6.574 -3.016 0.824 1.00 97.38 118 ALA A N 1
ATOM 812 C CA . ALA A 1 118 ? 6.751 -1.756 1.541 1.00 97.38 118 ALA A CA 1
ATOM 813 C C . ALA A 1 118 ? 5.503 -1.384 2.363 1.00 97.38 118 ALA A C 1
ATOM 815 O O . ALA A 1 118 ? 4.393 -1.317 1.819 1.00 97.38 118 ALA A O 1
ATOM 816 N N . PHE A 1 119 ? 5.670 -1.087 3.654 1.00 97.88 119 PHE A N 1
ATOM 817 C CA . PHE A 1 119 ? 4.572 -0.644 4.518 1.00 97.88 119 PHE A CA 1
ATOM 818 C C . PHE A 1 119 ? 4.562 0.883 4.684 1.00 97.88 119 PHE A C 1
ATOM 820 O O . PHE A 1 119 ? 5.336 1.458 5.446 1.00 97.88 119 PHE A O 1
ATOM 827 N N . VAL A 1 120 ? 3.614 1.560 4.035 1.00 97.75 120 VAL A N 1
ATOM 828 C CA . VAL A 1 120 ? 3.492 3.023 4.071 1.00 97.75 120 VAL A CA 1
ATOM 829 C C . VAL A 1 120 ? 2.410 3.441 5.058 1.00 97.75 120 VAL A C 1
ATOM 831 O O . VAL A 1 120 ? 1.209 3.298 4.816 1.00 97.75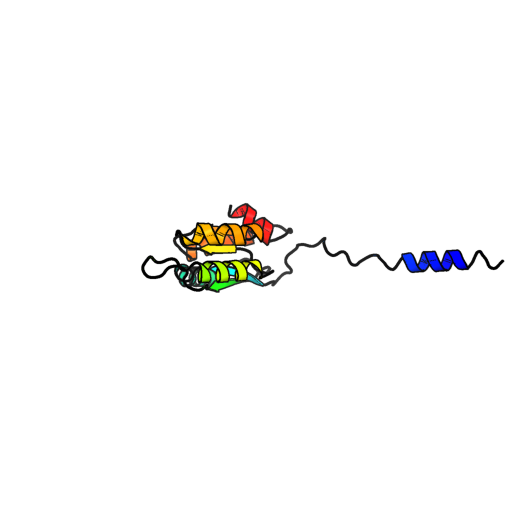 120 VAL A O 1
ATOM 834 N N . LYS A 1 121 ? 2.826 4.035 6.175 1.00 96.69 121 LYS A N 1
ATOM 835 C CA . LYS A 1 121 ? 1.910 4.666 7.131 1.00 96.69 121 LYS A CA 1
ATOM 836 C C . LYS A 1 121 ? 1.641 6.113 6.725 1.00 96.69 121 LYS A C 1
ATOM 838 O O . LYS A 1 121 ? 2.563 6.924 6.717 1.00 96.69 121 LYS A O 1
ATOM 843 N N . SER A 1 122 ? 0.382 6.471 6.480 1.00 96.56 122 SER A N 1
ATOM 844 C CA . SER A 1 122 ? 0.020 7.837 6.075 1.00 96.56 122 SER A CA 1
ATOM 845 C C . SER A 1 122 ? -1.333 8.281 6.622 1.00 96.56 122 SER A C 1
ATOM 847 O O . SER A 1 122 ? -2.229 7.477 6.831 1.00 96.56 122 SER A O 1
ATOM 849 N N . SER A 1 123 ? -1.510 9.586 6.823 1.00 95.56 123 SER A N 1
ATOM 850 C CA . SER A 1 123 ? -2.817 10.201 7.103 1.00 95.56 123 SER A CA 1
ATOM 851 C C . SER A 1 123 ? -3.559 10.644 5.836 1.00 95.56 123 SER A C 1
ATOM 853 O O . SER A 1 123 ? -4.713 11.055 5.909 1.00 95.56 123 SER A O 1
ATOM 855 N N . SER A 1 124 ? -2.908 10.580 4.670 1.00 97.44 124 SER A N 1
ATOM 856 C CA . SER A 1 124 ? -3.462 10.999 3.382 1.00 97.44 124 SER A CA 1
ATOM 857 C C . SER A 1 124 ? -3.131 9.986 2.295 1.00 97.44 124 SER A C 1
ATOM 859 O O . SER A 1 124 ? -1.962 9.739 1.983 1.00 97.44 124 SER A O 1
ATOM 861 N N . GLY A 1 125 ? -4.171 9.433 1.669 1.00 97.44 125 GLY A N 1
ATOM 862 C CA . GLY A 1 125 ? -4.001 8.481 0.575 1.00 97.44 125 GLY A CA 1
ATOM 863 C C . GLY A 1 125 ? -3.335 9.094 -0.652 1.00 97.44 125 GLY A C 1
ATOM 864 O O . GLY A 1 125 ? -2.556 8.419 -1.314 1.00 97.44 125 GLY A O 1
ATOM 865 N N . GLY A 1 126 ? -3.581 10.379 -0.928 1.00 97.56 126 GLY A N 1
ATOM 866 C CA . GLY A 1 126 ? -2.934 11.069 -2.043 1.00 97.56 126 GLY A CA 1
ATOM 867 C C . GLY A 1 126 ? -1.439 1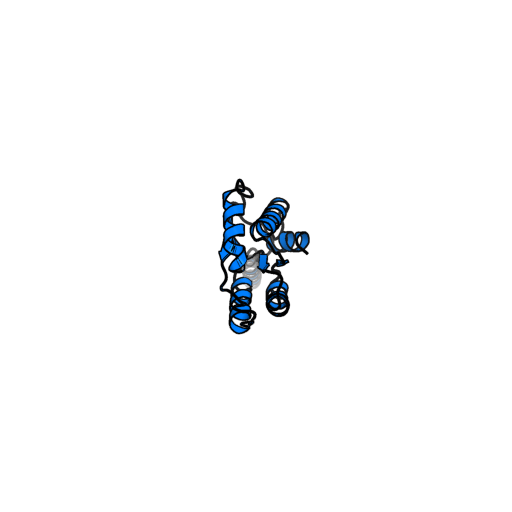1.273 -1.802 1.00 97.56 126 GLY A C 1
ATOM 868 O O . GLY A 1 126 ? -0.628 10.964 -2.667 1.00 97.56 126 GLY A O 1
ATOM 869 N N . ALA A 1 127 ? -1.055 11.696 -0.593 1.00 97.06 127 ALA A N 1
ATOM 870 C CA . ALA A 1 127 ? 0.358 11.844 -0.240 1.00 97.06 127 ALA A CA 1
ATOM 871 C C . ALA A 1 127 ? 1.103 10.500 -0.289 1.00 97.06 127 ALA A C 1
ATOM 873 O O . ALA A 1 127 ? 2.199 10.432 -0.839 1.00 97.06 127 ALA A O 1
ATOM 874 N N . ALA A 1 128 ? 0.484 9.430 0.222 1.00 97.56 128 ALA A N 1
ATOM 875 C CA . ALA A 1 128 ? 1.056 8.087 0.159 1.00 97.56 128 ALA A CA 1
ATOM 876 C C . ALA A 1 128 ? 1.197 7.590 -1.284 1.00 97.56 128 ALA A C 1
ATOM 878 O O . ALA A 1 128 ? 2.257 7.112 -1.670 1.00 97.56 128 ALA A O 1
ATOM 879 N N . MET A 1 129 ? 0.152 7.741 -2.106 1.00 97.38 129 MET A N 1
ATOM 880 C CA . MET A 1 129 ? 0.211 7.338 -3.511 1.00 97.38 129 MET A CA 1
ATOM 881 C C . MET A 1 129 ? 1.286 8.120 -4.268 1.00 97.38 129 MET A C 1
ATOM 883 O O . MET A 1 129 ? 2.024 7.529 -5.043 1.00 97.38 129 MET A O 1
ATOM 887 N N . ARG A 1 130 ? 1.441 9.421 -4.003 1.00 95.94 130 ARG A N 1
ATOM 888 C CA . ARG A 1 130 ? 2.518 10.223 -4.594 1.00 95.94 130 ARG A CA 1
ATOM 889 C C . ARG A 1 130 ? 3.904 9.695 -4.232 1.00 95.94 130 ARG A C 1
ATOM 891 O O . ARG A 1 130 ? 4.750 9.600 -5.111 1.00 95.94 130 ARG A O 1
ATOM 898 N N . GLN A 1 131 ? 4.132 9.339 -2.967 1.00 95.81 131 GLN A N 1
ATOM 899 C CA . GLN A 1 131 ? 5.396 8.732 -2.536 1.00 95.81 131 GLN A CA 1
ATOM 900 C C . GLN A 1 131 ? 5.661 7.423 -3.284 1.00 95.81 131 GLN A C 1
ATOM 902 O O . GLN A 1 131 ? 6.748 7.246 -3.822 1.00 95.81 131 GLN A O 1
ATOM 907 N N . VAL A 1 132 ? 4.651 6.555 -3.398 1.00 95.31 132 VAL A N 1
ATOM 908 C CA . VAL A 1 132 ? 4.773 5.298 -4.148 1.00 95.31 132 VAL A CA 1
ATOM 909 C C . VAL A 1 132 ? 5.068 5.552 -5.628 1.00 95.31 132 VAL A C 1
ATOM 911 O O . VAL A 1 132 ? 5.939 4.903 -6.191 1.00 95.31 132 VAL A O 1
ATOM 914 N N . LEU A 1 133 ? 4.380 6.501 -6.269 1.00 93.88 133 LEU A N 1
ATOM 915 C CA . LEU A 1 133 ? 4.610 6.833 -7.679 1.00 93.88 133 LEU A CA 1
ATOM 916 C C . LEU A 1 133 ? 6.022 7.376 -7.919 1.00 93.88 133 LEU A C 1
ATOM 918 O O . LEU A 1 133 ? 6.639 7.014 -8.917 1.00 93.88 133 LEU A O 1
ATOM 922 N N . ASN A 1 134 ? 6.541 8.197 -7.003 1.00 92.75 134 ASN A N 1
ATOM 923 C CA . ASN A 1 134 ? 7.921 8.671 -7.067 1.00 92.75 134 ASN A CA 1
ATOM 924 C C . ASN A 1 134 ? 8.912 7.508 -6.908 1.00 92.75 134 ASN A C 1
ATOM 926 O O . ASN A 1 134 ? 9.814 7.380 -7.724 1.00 92.75 134 ASN A O 1
ATOM 930 N N . ALA A 1 135 ? 8.694 6.616 -5.934 1.00 93.25 135 ALA A N 1
ATOM 931 C CA . ALA A 1 135 ? 9.539 5.438 -5.729 1.00 93.25 135 ALA A CA 1
ATOM 932 C C . ALA A 1 135 ? 9.542 4.499 -6.949 1.00 93.25 135 ALA A C 1
ATOM 934 O O . ALA A 1 135 ? 10.584 3.990 -7.346 1.00 93.25 135 ALA A O 1
ATOM 935 N N . VAL A 1 136 ? 8.387 4.311 -7.597 1.00 91.62 136 VAL A N 1
ATOM 936 C CA . VAL A 1 136 ? 8.284 3.545 -8.850 1.00 91.62 136 VAL A CA 1
ATOM 937 C C . VAL A 1 136 ? 9.040 4.230 -9.991 1.00 91.62 136 VAL A C 1
ATOM 939 O O . VAL A 1 136 ? 9.671 3.544 -10.785 1.00 91.62 136 VAL A O 1
ATOM 942 N N . ALA A 1 137 ? 8.991 5.560 -10.086 1.00 88.81 137 ALA A N 1
ATOM 943 C CA . ALA A 1 137 ? 9.696 6.307 -11.129 1.00 88.81 137 ALA A CA 1
ATOM 944 C C . ALA A 1 137 ? 11.223 6.329 -10.932 1.00 88.81 137 ALA A C 1
ATOM 946 O O . ALA A 1 137 ? 11.962 6.463 -11.904 1.00 88.81 137 ALA A O 1
ATOM 947 N N . GLU A 1 138 ? 11.686 6.219 -9.688 1.00 87.88 138 GLU A N 1
ATOM 948 C CA . GLU A 1 138 ? 13.106 6.152 -9.328 1.00 87.88 138 GLU A CA 1
ATOM 949 C C . GLU A 1 138 ? 13.668 4.723 -9.376 1.00 87.88 138 GLU A C 1
ATOM 951 O O . GLU A 1 138 ? 14.888 4.541 -9.361 1.00 87.88 138 GLU A O 1
ATOM 956 N N . ALA A 1 139 ? 12.801 3.708 -9.454 1.00 85.94 139 ALA A N 1
ATOM 957 C CA . ALA A 1 139 ? 13.217 2.317 -9.523 1.00 85.94 139 ALA A CA 1
ATOM 958 C C . ALA A 1 139 ? 14.041 2.055 -10.795 1.00 85.94 139 ALA A C 1
ATOM 960 O O . ALA A 1 139 ? 13.614 2.332 -11.915 1.00 85.94 139 ALA A O 1
ATOM 961 N N . GLY A 1 140 ? 15.247 1.517 -10.606 1.00 74.06 140 GLY A N 1
ATOM 962 C CA . GLY A 1 140 ? 16.129 1.116 -11.700 1.00 74.06 140 GLY A CA 1
ATOM 963 C C . GLY A 1 140 ? 15.720 -0.219 -12.331 1.00 74.06 140 GLY A C 1
ATOM 964 O O . GLY A 1 140 ? 14.654 -0.764 -12.069 1.00 74.06 140 GLY A O 1
ATOM 965 N N . SER A 1 141 ? 16.617 -0.805 -13.123 1.00 68.38 141 SER A N 1
ATOM 966 C CA . SER A 1 141 ? 16.394 -2.063 -13.858 1.00 68.38 141 SER A CA 1
ATOM 967 C C . SER A 1 141 ? 16.374 -3.341 -12.995 1.00 68.38 141 SER A C 1
ATOM 969 O O . SER A 1 141 ? 16.547 -4.433 -13.531 1.00 68.38 141 SER A O 1
ATOM 971 N N . GLY A 1 142 ? 16.256 -3.223 -11.670 1.00 74.06 142 GLY A N 1
ATOM 972 C CA . GLY A 1 142 ? 16.185 -4.356 -10.740 1.00 74.06 142 GLY A CA 1
ATOM 973 C C . GLY A 1 142 ? 14.744 -4.721 -10.372 1.00 74.06 142 GLY A C 1
ATOM 974 O O . GLY A 1 142 ? 13.795 -4.202 -10.960 1.00 74.06 142 GLY A O 1
ATOM 975 N N . SER A 1 143 ? 14.580 -5.575 -9.353 1.00 82.88 143 SER A N 1
ATOM 976 C CA . SER A 1 143 ? 13.262 -5.878 -8.781 1.00 82.88 143 SER A CA 1
ATOM 977 C C . SER A 1 143 ? 12.572 -4.595 -8.317 1.00 82.88 143 SER A C 1
ATOM 979 O O . SER A 1 143 ? 12.955 -3.989 -7.314 1.00 82.88 143 SER A O 1
ATOM 981 N N . LEU A 1 144 ? 11.506 -4.208 -9.024 1.00 86.75 144 LEU A N 1
ATOM 982 C CA . LEU A 1 144 ? 10.702 -3.028 -8.694 1.00 86.75 144 LEU A CA 1
ATOM 983 C C . LEU A 1 144 ? 10.195 -3.069 -7.252 1.00 86.75 144 LEU A C 1
ATOM 985 O O . LEU A 1 144 ? 10.169 -2.041 -6.585 1.00 86.75 144 LEU A O 1
ATOM 989 N N . ARG A 1 145 ? 9.797 -4.250 -6.763 1.00 86.62 145 ARG A N 1
ATOM 990 C CA . ARG A 1 145 ? 9.326 -4.417 -5.384 1.00 86.62 145 ARG A CA 1
ATOM 991 C C . ARG A 1 145 ? 10.422 -4.042 -4.388 1.00 86.62 145 ARG A C 1
ATOM 993 O O . ARG A 1 145 ? 10.157 -3.276 -3.468 1.00 86.62 145 ARG A O 1
ATOM 1000 N N . THR A 1 146 ? 11.635 -4.543 -4.604 1.00 86.81 146 THR A N 1
ATOM 1001 C CA . THR A 1 146 ? 12.784 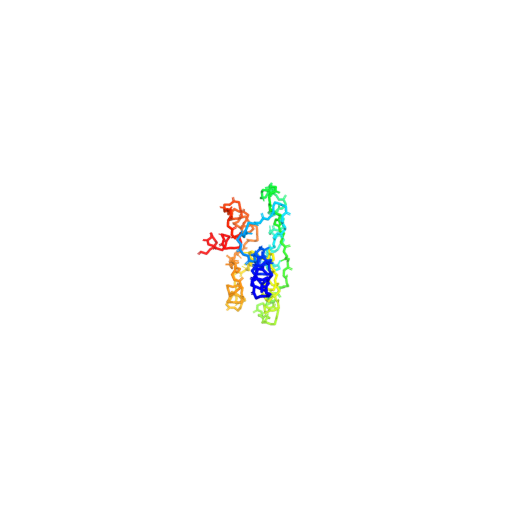-4.262 -3.739 1.00 86.81 146 THR A CA 1
ATOM 1002 C C . THR A 1 146 ? 13.153 -2.783 -3.791 1.00 86.81 146 THR A C 1
ATOM 1004 O O . THR A 1 146 ? 13.252 -2.155 -2.746 1.00 86.81 146 THR A O 1
ATOM 1007 N N . SER A 1 147 ? 13.257 -2.195 -4.988 1.00 89.12 147 SER A N 1
ATOM 1008 C CA . SER A 1 147 ? 13.568 -0.766 -5.133 1.00 89.12 147 SER A CA 1
ATOM 1009 C C . SER A 1 147 ? 12.522 0.132 -4.470 1.00 89.12 147 SER A C 1
ATOM 1011 O O . SER A 1 147 ? 12.878 1.051 -3.745 1.00 89.12 147 SER A O 1
ATOM 1013 N N . VAL A 1 148 ? 11.231 -0.155 -4.665 1.00 89.81 148 VAL A N 1
ATOM 1014 C CA . VAL A 1 148 ? 10.146 0.613 -4.037 1.00 89.81 148 VAL A CA 1
ATOM 1015 C C . VAL A 1 148 ? 10.199 0.508 -2.515 1.00 89.81 148 VAL A C 1
ATOM 1017 O O . VAL A 1 148 ? 9.982 1.512 -1.840 1.00 89.81 148 VAL A O 1
ATOM 1020 N N . ARG A 1 149 ? 10.496 -0.675 -1.966 1.00 91.00 149 ARG A N 1
ATOM 1021 C CA . ARG A 1 149 ? 10.671 -0.852 -0.521 1.00 91.00 149 ARG A CA 1
ATOM 1022 C C . ARG A 1 149 ? 11.835 -0.025 0.011 1.00 91.00 149 ARG A C 1
ATOM 1024 O O . ARG A 1 149 ? 11.622 0.762 0.925 1.00 91.00 149 ARG A O 1
ATOM 1031 N N . ASP A 1 150 ? 13.010 -0.147 -0.597 1.00 90.44 150 ASP A N 1
ATOM 1032 C CA . ASP A 1 150 ? 14.224 0.537 -0.142 1.00 90.44 150 ASP A CA 1
ATOM 1033 C C . ASP A 1 150 ? 14.085 2.073 -0.176 1.00 90.44 150 ASP A C 1
ATOM 1035 O O . ASP A 1 150 ? 14.747 2.774 0.584 1.00 90.44 150 ASP A O 1
ATOM 1039 N N . THR A 1 151 ? 13.223 2.614 -1.045 1.00 91.38 151 THR A N 1
ATOM 1040 C CA . THR A 1 151 ? 12.921 4.055 -1.102 1.00 91.38 151 THR A CA 1
ATOM 1041 C C . THR A 1 151 ? 11.899 4.512 -0.053 1.00 91.38 151 THR A C 1
ATOM 1043 O O . THR A 1 151 ? 11.887 5.688 0.315 1.00 91.38 151 THR A O 1
ATOM 1046 N N . LEU A 1 152 ? 10.991 3.634 0.384 1.00 90.88 152 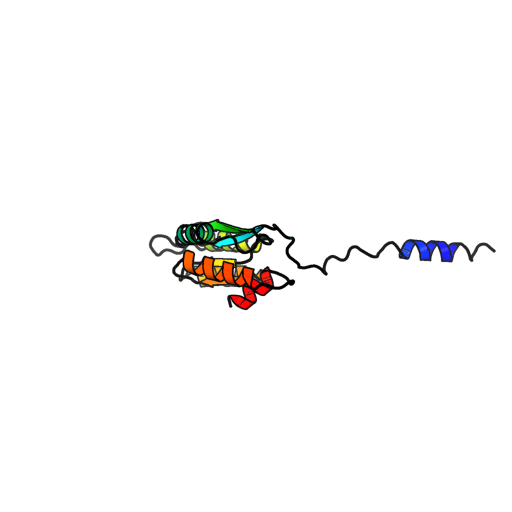LEU A N 1
ATOM 1047 C CA . LEU A 1 152 ? 9.853 3.995 1.243 1.00 90.88 152 LEU A CA 1
ATOM 1048 C C . LEU A 1 152 ? 10.071 3.701 2.737 1.00 90.88 152 LEU A C 1
ATOM 1050 O O . LEU A 1 152 ? 9.267 4.170 3.549 1.00 90.88 152 LEU A O 1
ATOM 1054 N N . GLU A 1 153 ? 11.116 2.950 3.087 1.00 82.50 153 GLU A N 1
ATOM 1055 C CA . GLU A 1 153 ? 11.524 2.607 4.463 1.00 82.50 153 GLU A CA 1
ATOM 1056 C C . GLU A 1 153 ? 12.698 3.464 4.964 1.00 82.50 153 GLU A C 1
ATOM 1058 O O . GLU A 1 153 ? 12.649 3.861 6.156 1.00 82.50 153 GLU A O 1
#

Radius of gyration: 21.9 Å; chains: 1; bounding box: 51×65×49 Å